Protein AF-M5BSD6-F1 (afdb_monomer_lite)

Structure (mmCIF, N/CA/C/O backbone):
data_AF-M5BSD6-F1
#
_entry.id   AF-M5BSD6-F1
#
loop_
_atom_site.group_PDB
_atom_site.id
_atom_site.type_symbol
_atom_site.label_atom_id
_atom_site.label_alt_id
_atom_site.label_comp_id
_atom_site.label_asym_id
_atom_site.label_entity_id
_atom_site.label_seq_id
_atom_site.pdbx_PDB_ins_code
_atom_site.Cartn_x
_atom_site.Cartn_y
_atom_site.Cartn_z
_atom_site.occupancy
_atom_site.B_iso_or_equiv
_atom_site.auth_seq_id
_atom_site.auth_comp_id
_atom_site.auth_asym_id
_atom_site.auth_atom_id
_atom_site.pdbx_PDB_model_num
ATOM 1 N N . MET A 1 1 ? -17.291 16.440 0.698 1.00 62.88 1 MET A N 1
ATOM 2 C CA . MET A 1 1 ? -16.960 15.145 1.357 1.00 62.88 1 MET A CA 1
ATOM 3 C C . MET A 1 1 ? -16.359 14.165 0.355 1.00 62.88 1 MET A C 1
ATOM 5 O O . MET A 1 1 ? -15.473 13.418 0.751 1.00 62.88 1 MET A O 1
ATOM 9 N N . ASP A 1 2 ? -16.783 14.193 -0.914 1.00 78.06 2 ASP A N 1
ATOM 10 C CA . ASP A 1 2 ? -16.201 13.351 -1.969 1.00 78.06 2 ASP A CA 1
ATOM 11 C C . ASP A 1 2 ? -14.820 13.816 -2.456 1.00 78.06 2 ASP A C 1
ATOM 13 O O . ASP A 1 2 ? -13.990 12.973 -2.779 1.00 78.06 2 ASP A O 1
ATOM 17 N N . ASP A 1 3 ? -14.505 15.114 -2.406 1.00 87.12 3 ASP A N 1
ATOM 18 C CA . ASP A 1 3 ? -13.206 15.630 -2.887 1.00 87.12 3 ASP A CA 1
ATOM 19 C C . ASP A 1 3 ? -12.016 15.072 -2.089 1.00 87.12 3 ASP A C 1
ATOM 21 O O . ASP A 1 3 ? -10.987 14.692 -2.645 1.00 87.12 3 ASP A O 1
ATOM 25 N N . ILE A 1 4 ? -12.180 14.944 -0.767 1.00 88.50 4 ILE A N 1
ATOM 26 C CA . ILE A 1 4 ? -11.168 14.345 0.117 1.00 88.50 4 ILE A CA 1
ATOM 27 C C . ILE A 1 4 ? -10.972 12.868 -0.233 1.00 88.50 4 ILE A C 1
ATOM 29 O O . ILE A 1 4 ? -9.845 12.389 -0.300 1.00 88.50 4 ILE A O 1
ATOM 33 N N . TYR A 1 5 ? -12.065 12.149 -0.501 1.00 88.44 5 TYR A N 1
ATOM 34 C CA . TYR A 1 5 ? -12.006 10.741 -0.884 1.00 88.44 5 TYR A CA 1
ATOM 35 C C . TYR A 1 5 ? -11.276 10.552 -2.220 1.00 88.44 5 TYR A C 1
ATOM 37 O O . TYR A 1 5 ? -10.434 9.663 -2.347 1.00 88.44 5 TYR A O 1
ATOM 45 N N . GLN A 1 6 ? -11.571 11.401 -3.206 1.00 89.56 6 GLN A N 1
ATOM 46 C CA . GLN A 1 6 ? -10.887 11.389 -4.498 1.00 89.56 6 GLN A CA 1
ATOM 47 C C . GLN A 1 6 ? -9.391 11.667 -4.339 1.00 89.56 6 GLN A C 1
ATOM 49 O O . GLN A 1 6 ? -8.574 10.967 -4.934 1.00 89.56 6 GLN A O 1
ATOM 54 N N . PHE A 1 7 ? -9.019 12.630 -3.494 1.00 93.69 7 PHE A N 1
ATOM 55 C CA . PHE A 1 7 ? -7.618 12.930 -3.211 1.00 93.69 7 PHE A CA 1
ATOM 56 C C . PHE A 1 7 ? -6.884 11.757 -2.543 1.00 93.69 7 PHE A C 1
ATOM 58 O O . PHE A 1 7 ? -5.771 11.416 -2.940 1.00 93.69 7 PHE A O 1
ATOM 65 N N . GLU A 1 8 ? -7.506 11.095 -1.563 1.00 91.75 8 GLU A N 1
ATOM 66 C CA . GLU A 1 8 ? -6.936 9.906 -0.917 1.00 91.75 8 GLU A CA 1
ATOM 67 C C . GLU A 1 8 ? -6.727 8.756 -1.911 1.00 91.75 8 GLU A C 1
ATOM 69 O O . GLU A 1 8 ? -5.698 8.079 -1.862 1.00 91.75 8 GLU A O 1
ATOM 74 N N . LEU A 1 9 ? -7.670 8.556 -2.838 1.00 92.31 9 LEU A N 1
ATOM 75 C CA . LEU A 1 9 ? -7.545 7.552 -3.892 1.00 92.31 9 LEU A CA 1
ATOM 76 C C . LEU A 1 9 ? -6.419 7.902 -4.874 1.00 92.31 9 LEU A C 1
ATOM 78 O O . LEU A 1 9 ? -5.600 7.045 -5.184 1.00 92.31 9 LEU A O 1
ATOM 82 N N . LEU A 1 10 ? -6.328 9.161 -5.312 1.00 93.94 10 LEU A N 1
ATOM 83 C CA . LEU A 1 10 ? -5.243 9.639 -6.178 1.00 93.94 10 LEU A CA 1
ATOM 84 C C . LEU A 1 10 ? -3.869 9.476 -5.516 1.00 93.94 10 LEU A C 1
ATOM 86 O O . LEU A 1 10 ? -2.911 9.068 -6.173 1.00 93.94 10 LEU A O 1
ATOM 90 N N . SER A 1 11 ? -3.782 9.756 -4.214 1.00 94.00 11 SER A N 1
ATOM 91 C CA . SER A 1 11 ? -2.574 9.544 -3.414 1.00 94.00 11 SER A CA 1
ATOM 92 C C . SER A 1 11 ? -2.181 8.066 -3.373 1.00 94.00 11 SER A C 1
ATOM 94 O O . SER A 1 11 ? -1.029 7.729 -3.648 1.00 94.00 11 SER A O 1
ATOM 96 N N . LEU A 1 12 ? -3.145 7.168 -3.129 1.00 95.31 12 LEU A N 1
ATOM 97 C CA . LEU A 1 12 ? -2.916 5.725 -3.194 1.00 95.31 12 LEU A CA 1
ATOM 98 C C . LEU A 1 12 ? -2.413 5.301 -4.581 1.00 95.31 12 LEU A C 1
ATOM 100 O O . LEU A 1 12 ? -1.388 4.627 -4.666 1.00 95.31 12 LEU A O 1
ATOM 104 N N . THR A 1 13 ? -3.087 5.717 -5.656 1.00 95.06 13 THR A N 1
ATOM 105 C CA . THR A 1 13 ? -2.693 5.390 -7.033 1.00 95.06 13 THR A CA 1
ATOM 106 C C . THR A 1 13 ? -1.277 5.863 -7.339 1.00 95.06 13 THR A C 1
ATOM 108 O O . THR A 1 13 ? -0.492 5.111 -7.911 1.00 95.06 13 THR A O 1
ATOM 111 N N . SER A 1 14 ? -0.916 7.083 -6.929 1.00 95.12 14 SER A N 1
ATOM 112 C CA . SER A 1 14 ? 0.434 7.614 -7.133 1.00 95.12 14 SER A CA 1
ATOM 113 C C . SER A 1 14 ? 1.492 6.793 -6.396 1.00 95.12 14 SER A C 1
ATOM 115 O O . SER A 1 14 ? 2.542 6.502 -6.966 1.00 95.12 14 SER A O 1
ATOM 117 N N . THR A 1 15 ? 1.227 6.387 -5.155 1.00 95.12 15 THR A N 1
ATOM 118 C CA . THR A 1 15 ? 2.163 5.556 -4.390 1.00 95.12 15 THR A CA 1
ATOM 119 C C . THR A 1 15 ? 2.291 4.152 -4.982 1.00 95.12 15 THR A C 1
ATOM 121 O O . THR A 1 15 ? 3.407 3.676 -5.149 1.00 95.12 15 THR A O 1
ATOM 124 N N . VAL A 1 16 ? 1.185 3.513 -5.378 1.00 95.00 16 VAL A N 1
ATOM 125 C CA . VAL A 1 16 ? 1.218 2.202 -6.052 1.00 95.00 16 VAL A CA 1
ATOM 126 C C . VAL A 1 16 ? 1.990 2.284 -7.372 1.00 95.00 16 VAL A C 1
ATOM 128 O O . VAL A 1 16 ? 2.833 1.433 -7.636 1.00 95.00 16 VAL A O 1
ATOM 131 N N . ALA A 1 17 ? 1.773 3.331 -8.174 1.00 95.25 17 ALA A N 1
ATOM 132 C CA . ALA A 1 17 ? 2.521 3.544 -9.413 1.00 95.25 17 ALA A CA 1
ATOM 133 C C . ALA A 1 17 ? 4.032 3.691 -9.162 1.00 95.25 17 ALA A C 1
ATOM 135 O O . ALA A 1 17 ? 4.833 3.129 -9.904 1.00 95.25 17 ALA A O 1
ATOM 136 N N . LYS A 1 18 ? 4.435 4.389 -8.089 1.00 95.81 18 LYS A N 1
ATOM 137 C CA . LYS A 1 18 ? 5.848 4.485 -7.682 1.00 95.81 18 LYS A CA 1
ATOM 138 C C . LYS A 1 18 ? 6.420 3.134 -7.259 1.00 95.81 18 LYS A C 1
ATOM 140 O O . LYS A 1 18 ? 7.534 2.810 -7.650 1.00 95.81 18 LYS A O 1
ATOM 145 N N . GLU A 1 19 ? 5.672 2.333 -6.504 1.00 94.44 19 GLU A N 1
ATOM 146 C CA . GLU A 1 19 ? 6.115 0.987 -6.122 1.00 94.44 19 GLU A CA 1
ATOM 147 C C . GLU A 1 19 ? 6.305 0.075 -7.339 1.00 94.44 19 GLU A C 1
ATOM 149 O O . GLU A 1 19 ? 7.293 -0.657 -7.412 1.00 94.44 19 GLU A O 1
ATOM 154 N N . ILE A 1 20 ? 5.401 0.152 -8.320 1.00 93.75 20 ILE A N 1
ATOM 155 C CA . ILE A 1 20 ? 5.519 -0.581 -9.587 1.00 93.75 20 ILE A CA 1
ATOM 156 C C . ILE A 1 20 ? 6.730 -0.090 -10.383 1.00 93.75 20 ILE A C 1
ATOM 158 O O . ILE A 1 20 ? 7.494 -0.908 -10.890 1.00 93.75 20 ILE A O 1
ATOM 162 N N . LEU A 1 21 ? 6.959 1.221 -10.452 1.00 94.19 21 LEU A N 1
ATOM 163 C CA . LEU A 1 21 ? 8.141 1.776 -11.108 1.00 94.19 21 LEU A CA 1
ATOM 164 C C . LEU A 1 21 ? 9.434 1.272 -10.454 1.00 94.19 21 LEU A C 1
ATOM 166 O O . LEU A 1 21 ? 10.359 0.877 -11.156 1.00 94.19 21 LEU A O 1
ATOM 170 N N . ASN A 1 22 ? 9.484 1.231 -9.124 1.00 93.81 22 ASN A N 1
ATOM 171 C CA . ASN A 1 22 ? 10.674 0.812 -8.386 1.00 93.81 22 ASN A CA 1
ATOM 172 C C . ASN A 1 22 ? 10.981 -0.686 -8.544 1.00 93.81 22 ASN A C 1
ATOM 174 O O . ASN A 1 22 ? 12.148 -1.058 -8.609 1.00 93.81 22 ASN A O 1
ATOM 178 N N . ASN A 1 23 ? 9.955 -1.544 -8.596 1.00 91.38 23 ASN A N 1
ATOM 179 C CA . ASN A 1 23 ? 10.139 -3.001 -8.620 1.00 91.38 23 ASN A CA 1
ATOM 180 C C . ASN A 1 23 ? 10.087 -3.608 -10.030 1.00 91.38 23 ASN A C 1
ATOM 182 O O . ASN A 1 23 ? 10.765 -4.597 -10.291 1.00 91.38 23 ASN A O 1
ATOM 186 N N . ALA A 1 24 ? 9.290 -3.038 -10.936 1.00 88.06 24 ALA A N 1
ATOM 187 C CA . ALA A 1 24 ? 9.079 -3.547 -12.292 1.00 88.06 24 ALA A CA 1
ATOM 188 C C . ALA A 1 24 ? 9.597 -2.600 -13.389 1.00 88.06 24 ALA A C 1
ATOM 190 O O . ALA A 1 24 ? 9.611 -2.978 -14.557 1.00 88.06 24 ALA A O 1
ATOM 191 N N . GLY A 1 25 ? 10.004 -1.369 -13.054 1.00 91.62 25 GLY A N 1
ATOM 192 C CA . GLY A 1 25 ? 10.459 -0.383 -14.041 1.00 91.62 25 GLY A CA 1
ATOM 193 C C . GLY A 1 25 ? 9.340 0.197 -14.913 1.00 91.62 25 GLY A C 1
ATOM 194 O O . GLY A 1 25 ? 9.622 0.884 -15.893 1.00 91.62 25 GLY A O 1
ATOM 195 N N . ILE A 1 26 ? 8.071 -0.071 -14.583 1.00 90.31 26 ILE A N 1
ATOM 196 C CA . ILE A 1 26 ? 6.907 0.329 -15.383 1.00 90.31 26 ILE A CA 1
ATOM 197 C C . ILE A 1 26 ? 6.280 1.585 -14.772 1.00 90.31 26 ILE A C 1
ATOM 199 O O . ILE A 1 26 ? 5.832 1.572 -13.628 1.00 90.31 26 ILE A O 1
ATOM 203 N N . ASN A 1 27 ? 6.206 2.666 -15.549 1.00 91.50 27 ASN A N 1
ATOM 204 C CA . ASN A 1 27 ? 5.543 3.908 -15.147 1.00 91.50 27 ASN A CA 1
ATOM 205 C C . ASN A 1 27 ? 4.158 4.024 -15.799 1.00 91.50 27 ASN A C 1
ATOM 207 O O . ASN A 1 27 ? 3.970 4.799 -16.737 1.00 91.50 27 ASN A O 1
ATOM 211 N N . ASP A 1 28 ? 3.197 3.234 -15.319 1.00 92.06 28 ASP A N 1
ATOM 212 C CA . ASP A 1 28 ? 1.831 3.227 -15.848 1.00 92.06 28 ASP A CA 1
ATOM 213 C C . ASP A 1 28 ? 0.791 3.443 -14.740 1.00 92.06 28 ASP A C 1
ATOM 215 O O . ASP A 1 28 ? 0.596 2.621 -13.840 1.00 92.06 28 ASP A O 1
ATOM 219 N N . LYS A 1 29 ? 0.085 4.574 -14.835 1.00 93.19 29 LYS A N 1
ATOM 220 C CA . LYS A 1 29 ? -1.004 4.943 -13.925 1.00 93.19 29 LYS A CA 1
ATOM 221 C C . LYS A 1 29 ? -2.208 4.013 -14.067 1.00 93.19 29 LYS A C 1
ATOM 223 O O . LYS A 1 29 ? -2.850 3.704 -13.067 1.00 93.19 29 LYS A O 1
ATOM 228 N N . THR A 1 30 ? -2.515 3.571 -15.283 1.00 94.62 30 THR A N 1
ATOM 229 C CA . THR A 1 30 ? -3.682 2.723 -15.555 1.00 94.62 30 THR A CA 1
ATOM 230 C C . THR A 1 30 ? -3.493 1.326 -14.975 1.00 94.62 30 THR A C 1
ATOM 232 O O . THR A 1 30 ? -4.418 0.784 -14.371 1.00 94.62 30 THR A O 1
ATOM 235 N N . LEU A 1 31 ? -2.267 0.797 -15.032 1.00 93.12 31 LEU A N 1
ATOM 236 C CA . LEU A 1 31 ? -1.890 -0.443 -14.359 1.00 93.12 31 LEU A CA 1
ATOM 237 C C . LEU A 1 31 ? -2.056 -0.338 -12.837 1.00 93.12 31 LEU A C 1
ATOM 239 O O . LEU A 1 31 ? -2.622 -1.236 -12.215 1.00 93.12 31 LEU A O 1
ATOM 243 N N . ALA A 1 32 ? -1.615 0.769 -12.231 1.00 95.06 32 ALA A N 1
ATOM 244 C CA . ALA A 1 32 ? -1.783 0.995 -10.796 1.00 95.06 32 ALA A CA 1
ATOM 245 C C . ALA A 1 32 ? -3.269 1.030 -10.389 1.00 95.06 32 ALA A C 1
ATOM 247 O O . ALA A 1 32 ? -3.664 0.369 -9.428 1.00 95.06 32 ALA A O 1
ATOM 248 N N . GLU A 1 33 ? -4.107 1.749 -11.142 1.00 94.75 33 GLU A N 1
ATOM 249 C CA . GLU A 1 33 ? -5.561 1.783 -10.923 1.00 94.75 33 GLU A CA 1
ATOM 250 C C . GLU A 1 33 ? -6.194 0.396 -11.087 1.00 94.75 33 GLU A C 1
ATOM 252 O O . GLU A 1 33 ? -7.024 -0.011 -10.271 1.00 94.75 33 GLU A O 1
ATOM 257 N N . PHE A 1 34 ? -5.778 -0.358 -12.106 1.00 94.62 34 PHE A N 1
ATOM 258 C CA . PHE A 1 34 ? -6.251 -1.717 -12.343 1.00 94.62 34 PHE A CA 1
ATOM 259 C C . PHE A 1 34 ? -5.912 -2.658 -11.181 1.00 94.62 34 PHE A C 1
ATOM 261 O O . PHE A 1 34 ? -6.791 -3.370 -10.700 1.00 94.62 34 PHE A O 1
ATOM 268 N N . ILE A 1 35 ? -4.677 -2.619 -10.674 1.00 93.75 35 ILE A N 1
ATOM 269 C CA . ILE A 1 35 ? -4.243 -3.441 -9.536 1.00 93.75 35 ILE A CA 1
ATOM 270 C C . ILE A 1 35 ? -5.040 -3.098 -8.271 1.00 93.75 35 ILE A C 1
ATOM 272 O O . ILE A 1 35 ? -5.485 -4.002 -7.561 1.00 93.75 35 ILE A O 1
ATOM 276 N N . ILE A 1 36 ? -5.276 -1.809 -8.004 1.00 94.06 36 ILE A N 1
ATOM 277 C CA . ILE A 1 36 ? -6.104 -1.372 -6.869 1.00 94.06 36 ILE A CA 1
ATOM 278 C C . ILE A 1 36 ? -7.528 -1.928 -7.004 1.00 94.06 36 ILE A C 1
ATOM 280 O O . ILE A 1 36 ? -8.057 -2.495 -6.047 1.00 94.06 36 ILE A O 1
ATOM 284 N N . ASN A 1 37 ? -8.129 -1.829 -8.193 1.00 93.69 37 ASN A N 1
ATOM 285 C CA . ASN A 1 37 ? -9.460 -2.374 -8.466 1.00 93.69 37 ASN A CA 1
ATOM 286 C C . ASN A 1 37 ? -9.502 -3.902 -8.316 1.00 93.69 37 ASN A C 1
ATOM 288 O O . ASN A 1 37 ? -10.464 -4.444 -7.771 1.00 93.69 37 ASN A O 1
ATOM 292 N N . LEU A 1 38 ? -8.458 -4.604 -8.759 1.00 93.81 38 LEU A N 1
ATOM 293 C CA . LEU A 1 38 ? -8.339 -6.053 -8.611 1.00 93.81 38 LEU A CA 1
ATOM 294 C C . LEU A 1 38 ? -8.318 -6.449 -7.132 1.00 93.81 38 LEU A C 1
ATOM 296 O O . LEU A 1 38 ? -9.047 -7.360 -6.725 1.00 93.81 38 LEU A O 1
ATOM 300 N N . HIS A 1 39 ? -7.550 -5.705 -6.330 1.00 93.50 39 HIS A N 1
ATOM 301 C CA . HIS A 1 39 ? -7.490 -5.881 -4.886 1.00 93.50 39 HIS A CA 1
ATOM 302 C C . HIS A 1 39 ? -8.846 -5.603 -4.214 1.00 93.50 39 HIS A C 1
ATOM 304 O O . HIS A 1 39 ? -9.251 -6.342 -3.321 1.00 93.50 39 HIS A O 1
ATOM 310 N N . GLU A 1 40 ? -9.603 -4.578 -4.631 1.00 90.94 40 GLU A N 1
ATOM 311 C CA . GLU A 1 40 ? -10.945 -4.321 -4.075 1.00 90.94 40 GLU A CA 1
ATOM 312 C C . GLU A 1 40 ? -11.916 -5.494 -4.265 1.00 90.94 40 GLU A C 1
ATOM 314 O O . GLU A 1 40 ? -12.820 -5.707 -3.452 1.00 90.94 40 GLU A O 1
ATOM 319 N N . GLN A 1 41 ? -11.740 -6.261 -5.340 1.00 89.94 41 GLN A N 1
ATOM 320 C CA . GLN A 1 41 ? -12.563 -7.429 -5.625 1.00 89.94 41 GLN A CA 1
ATOM 321 C C . GLN A 1 41 ? -12.077 -8.699 -4.910 1.00 89.94 41 GLN A C 1
ATOM 323 O O . GLN A 1 41 ? -12.770 -9.719 -4.954 1.00 89.94 41 GLN A O 1
ATOM 328 N N . SER A 1 42 ? -10.886 -8.695 -4.311 1.00 88.62 42 SER A N 1
ATOM 329 C CA . SER A 1 42 ? -10.364 -9.793 -3.492 1.00 88.62 42 SER A CA 1
ATOM 330 C C . SER A 1 42 ? -10.571 -9.495 -2.010 1.00 88.62 42 SER A C 1
ATOM 332 O O . SER A 1 42 ? -10.274 -8.412 -1.521 1.00 88.62 42 SER A O 1
ATOM 334 N N . LYS A 1 43 ? -11.101 -10.467 -1.265 1.00 84.56 43 LYS A N 1
ATOM 335 C CA . LYS A 1 43 ? -11.332 -10.318 0.185 1.00 84.56 43 LYS A CA 1
ATOM 336 C C . LYS A 1 43 ? -10.140 -10.765 1.029 1.00 84.56 43 LYS A C 1
ATOM 338 O O . LYS A 1 43 ? -10.071 -10.413 2.203 1.00 84.56 43 LYS A O 1
ATOM 343 N N . THR A 1 44 ? -9.265 -11.577 0.449 1.00 89.31 44 THR A N 1
ATOM 344 C CA . THR A 1 44 ? -8.102 -12.183 1.093 1.00 89.31 44 THR A CA 1
ATOM 345 C C . THR A 1 44 ? -6.878 -11.984 0.210 1.00 89.31 44 THR A C 1
ATOM 347 O O . THR A 1 44 ? -7.000 -11.911 -1.015 1.00 89.31 44 THR A O 1
ATOM 350 N N . GLN A 1 45 ? -5.707 -11.941 0.841 1.00 88.69 45 GLN A N 1
ATOM 351 C CA . GLN A 1 45 ? -4.425 -11.789 0.158 1.00 88.69 45 GLN A CA 1
ATOM 352 C C . GLN A 1 45 ? -4.193 -12.921 -0.862 1.00 88.69 45 GLN A C 1
ATOM 354 O O . GLN A 1 45 ? -3.755 -12.670 -1.979 1.00 88.69 45 GLN A O 1
ATOM 359 N N . ASP A 1 46 ? -4.580 -14.160 -0.538 1.00 91.31 46 ASP A N 1
ATOM 360 C CA . ASP A 1 46 ? -4.456 -15.300 -1.461 1.00 91.31 46 ASP A CA 1
ATOM 361 C C . ASP A 1 46 ? -5.320 -15.142 -2.718 1.00 91.31 46 ASP A C 1
ATOM 363 O O . ASP A 1 46 ? -4.878 -15.448 -3.825 1.00 91.31 46 ASP A O 1
ATOM 367 N N . ALA A 1 47 ? -6.536 -14.606 -2.572 1.00 92.19 47 ALA A N 1
ATOM 368 C CA . ALA A 1 47 ? -7.407 -14.333 -3.712 1.00 92.19 47 ALA A CA 1
ATOM 369 C C . ALA A 1 47 ? -6.847 -13.207 -4.594 1.00 92.19 47 ALA A C 1
ATOM 371 O O . ALA A 1 47 ? -7.026 -13.235 -5.810 1.00 92.19 47 ALA A O 1
ATOM 372 N N . PHE A 1 48 ? -6.162 -12.224 -4.001 1.00 92.88 48 PHE A N 1
ATOM 373 C CA . PHE A 1 48 ? -5.468 -11.176 -4.749 1.00 92.88 48 PHE A CA 1
ATOM 374 C C . PHE A 1 48 ? -4.306 -11.753 -5.571 1.00 92.88 48 PHE A C 1
ATOM 376 O O . PHE A 1 48 ? -4.225 -11.505 -6.774 1.00 92.88 48 PHE A O 1
ATOM 383 N N . LYS A 1 49 ? -3.473 -12.601 -4.950 1.00 91.94 49 LYS A N 1
ATOM 384 C CA . LYS A 1 49 ? -2.371 -13.321 -5.613 1.00 91.94 49 LYS A CA 1
ATOM 385 C C . LYS A 1 49 ? -2.873 -14.170 -6.785 1.00 91.94 49 LYS A C 1
ATOM 387 O O . LYS A 1 49 ? -2.291 -14.124 -7.864 1.00 91.94 49 LYS A O 1
ATOM 392 N N . GLN A 1 50 ? -3.961 -14.920 -6.593 1.00 91.56 50 GLN A N 1
ATOM 393 C CA . GLN A 1 50 ? -4.572 -15.728 -7.656 1.00 91.56 50 GLN A CA 1
ATOM 394 C C . GLN A 1 50 ? -5.048 -14.866 -8.826 1.00 91.56 50 GLN A C 1
ATOM 396 O O . GLN A 1 50 ? -4.683 -15.135 -9.963 1.00 91.56 50 GLN A O 1
ATOM 401 N N . LYS A 1 51 ? -5.769 -13.774 -8.556 1.00 91.50 51 LYS A N 1
ATOM 402 C CA . LYS A 1 51 ? -6.245 -12.877 -9.615 1.00 91.50 51 LYS A CA 1
ATOM 403 C C . LYS A 1 51 ? -5.118 -12.223 -10.412 1.00 91.50 51 LYS A C 1
ATOM 405 O O . LYS A 1 51 ? -5.269 -12.031 -11.613 1.00 91.50 51 LYS A O 1
ATOM 410 N N . LEU A 1 52 ? -4.004 -11.869 -9.769 1.00 91.62 52 LEU A N 1
ATOM 411 C CA . LEU A 1 52 ? -2.832 -11.351 -10.482 1.00 91.62 52 LEU A CA 1
ATOM 412 C C . LEU A 1 52 ? -2.252 -12.406 -11.432 1.00 91.62 52 LEU A C 1
ATOM 414 O O . LEU A 1 52 ? -1.971 -12.093 -12.588 1.00 91.62 52 LEU A O 1
ATOM 418 N N . LYS A 1 53 ? -2.167 -13.663 -10.980 1.00 89.75 53 LYS A N 1
ATOM 419 C CA . LYS A 1 53 ? -1.725 -14.792 -11.810 1.00 89.75 53 LYS A CA 1
ATOM 420 C C . LYS A 1 53 ? -2.678 -15.065 -12.974 1.00 89.75 53 LYS A C 1
ATOM 422 O O . LYS A 1 53 ? -2.206 -15.285 -14.084 1.00 89.75 53 LYS A O 1
ATOM 427 N N . ASP A 1 54 ? -3.990 -14.979 -12.757 1.00 90.31 54 ASP A N 1
ATOM 428 C CA . ASP A 1 54 ? -5.005 -15.180 -13.804 1.00 90.31 54 ASP A CA 1
ATOM 429 C C . ASP A 1 54 ? -4.911 -14.129 -14.922 1.00 90.31 54 ASP A C 1
ATOM 431 O O . ASP A 1 54 ? -5.165 -14.425 -16.088 1.00 90.31 54 ASP A O 1
ATOM 435 N N . VAL A 1 55 ? -4.515 -12.899 -14.579 1.00 87.75 55 VAL A N 1
ATOM 436 C CA . VAL A 1 55 ? -4.275 -11.812 -15.545 1.00 87.75 55 VAL A CA 1
ATOM 437 C C . VAL A 1 55 ? -2.905 -11.956 -16.236 1.00 87.75 55 VAL A C 1
ATOM 439 O O . VAL A 1 55 ? -2.576 -11.193 -17.142 1.00 87.75 55 VAL A O 1
ATOM 442 N N . GLY A 1 56 ? -2.107 -12.957 -15.856 1.00 82.88 56 GLY A N 1
ATOM 443 C CA . GLY A 1 56 ? -0.778 -13.206 -16.414 1.00 82.88 56 GLY A CA 1
ATOM 444 C C . GLY A 1 56 ? 0.313 -12.310 -15.828 1.00 82.88 56 GLY A C 1
ATOM 445 O O . GLY A 1 56 ? 1.388 -12.198 -16.415 1.00 82.88 56 GLY A O 1
ATOM 446 N N . ALA A 1 57 ? 0.059 -11.661 -14.688 1.00 81.12 57 ALA A N 1
ATOM 447 C CA . ALA A 1 57 ? 1.063 -10.879 -13.983 1.00 81.12 57 ALA A CA 1
ATOM 448 C C . ALA A 1 57 ? 1.872 -11.787 -13.041 1.00 81.12 57 ALA A C 1
ATOM 450 O O . ALA A 1 57 ? 1.425 -12.114 -11.939 1.00 81.12 57 ALA A O 1
ATOM 451 N N . ASP A 1 58 ? 3.069 -12.186 -13.474 1.00 83.50 58 ASP A N 1
ATOM 452 C CA . ASP A 1 58 ? 3.996 -12.997 -12.675 1.00 83.50 58 ASP A CA 1
ATOM 453 C C . ASP A 1 58 ? 4.916 -12.102 -11.831 1.00 83.50 58 ASP A C 1
ATOM 455 O O . ASP A 1 58 ? 6.084 -11.862 -12.138 1.00 83.50 58 ASP A O 1
ATOM 459 N N . PHE A 1 59 ? 4.335 -11.514 -10.787 1.00 88.38 59 PHE A N 1
ATOM 460 C CA . PHE A 1 59 ? 5.062 -10.678 -9.841 1.00 88.38 59 PHE A CA 1
ATOM 461 C C . PHE A 1 59 ? 5.693 -11.511 -8.715 1.00 88.38 59 PHE A C 1
ATOM 463 O O . PHE A 1 59 ? 5.067 -12.459 -8.233 1.00 88.38 59 PHE A O 1
ATOM 470 N N . PRO A 1 60 ? 6.882 -11.125 -8.208 1.00 91.12 60 PRO A N 1
ATOM 471 C CA . PRO A 1 60 ? 7.453 -11.737 -7.016 1.00 91.12 60 PRO A CA 1
ATOM 472 C C . PRO A 1 60 ? 6.492 -11.649 -5.832 1.00 91.12 60 PRO A C 1
ATOM 474 O O . PRO A 1 60 ? 5.890 -10.605 -5.582 1.00 91.12 60 PRO A O 1
ATOM 477 N N . GLU A 1 61 ? 6.402 -12.729 -5.060 1.00 90.12 61 GLU A N 1
ATOM 478 C CA . GLU A 1 61 ? 5.449 -12.838 -3.955 1.00 90.12 61 GLU A CA 1
ATOM 479 C C . GLU A 1 61 ? 5.599 -11.683 -2.952 1.00 90.12 61 GLU A C 1
ATOM 481 O O . GLU A 1 61 ? 4.623 -11.022 -2.613 1.00 90.12 61 GLU A O 1
ATOM 486 N N . SER A 1 62 ? 6.838 -11.347 -2.580 1.00 92.56 62 SER A N 1
ATOM 487 C CA . SER A 1 62 ? 7.162 -10.225 -1.688 1.00 92.56 62 SER A CA 1
ATOM 488 C C . SER A 1 62 ? 6.635 -8.875 -2.184 1.00 92.56 62 SER A C 1
ATOM 490 O O . SER A 1 62 ? 6.176 -8.061 -1.381 1.00 92.56 62 SER A O 1
ATOM 492 N N . PHE A 1 63 ? 6.672 -8.640 -3.498 1.00 93.00 63 PHE A N 1
ATOM 493 C CA . PHE A 1 63 ? 6.150 -7.421 -4.107 1.00 93.00 63 PHE A CA 1
ATOM 494 C C . PHE A 1 63 ? 4.621 -7.384 -4.030 1.00 93.00 63 PHE A C 1
ATOM 496 O O . PHE A 1 63 ? 4.051 -6.364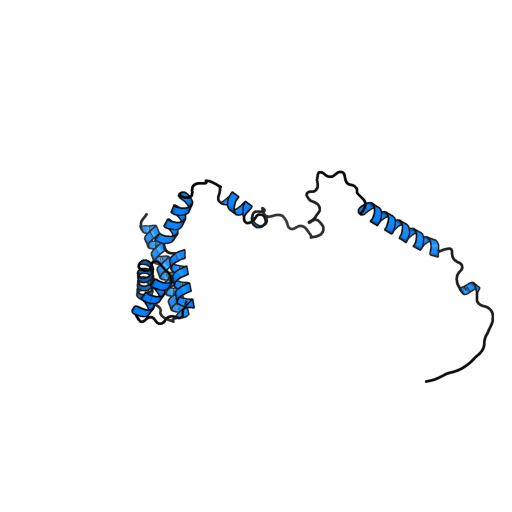 -3.641 1.00 93.00 63 PHE A O 1
ATOM 503 N N . VAL A 1 64 ? 3.955 -8.509 -4.300 1.00 93.19 64 VAL A N 1
ATOM 504 C CA . VAL A 1 64 ? 2.495 -8.625 -4.173 1.00 93.19 64 VAL A CA 1
ATOM 505 C C . VAL A 1 64 ? 2.043 -8.390 -2.731 1.00 93.19 64 VAL A C 1
ATOM 507 O O . VAL A 1 64 ? 1.070 -7.670 -2.505 1.00 93.19 64 VAL A O 1
ATOM 510 N N . GLU A 1 65 ? 2.766 -8.921 -1.740 1.00 93.31 65 GLU A N 1
ATOM 511 C CA . GLU A 1 65 ? 2.461 -8.649 -0.330 1.00 93.31 65 GLU A CA 1
ATOM 512 C C . GLU A 1 65 ? 2.638 -7.173 0.028 1.00 93.31 65 GLU A C 1
ATOM 514 O O . GLU A 1 65 ? 1.853 -6.627 0.804 1.00 93.31 65 GLU A O 1
ATOM 519 N N . ASN A 1 66 ? 3.661 -6.515 -0.524 1.00 94.12 66 ASN A N 1
ATOM 520 C CA . ASN A 1 66 ? 3.872 -5.091 -0.298 1.00 94.12 66 ASN A CA 1
ATOM 521 C C . ASN A 1 66 ? 2.720 -4.259 -0.883 1.00 94.12 66 ASN A C 1
ATOM 523 O O . ASN A 1 66 ? 2.181 -3.390 -0.197 1.00 94.12 66 ASN A O 1
ATOM 527 N N . LEU A 1 67 ? 2.284 -4.571 -2.109 1.00 94.00 67 LEU A N 1
ATOM 528 C CA . LEU A 1 67 ? 1.132 -3.924 -2.740 1.00 94.00 67 LEU A CA 1
ATOM 529 C C . LEU A 1 67 ? -0.152 -4.113 -1.922 1.00 94.00 67 LEU A C 1
ATOM 531 O O . LEU A 1 67 ? -0.858 -3.138 -1.667 1.00 94.00 67 LEU A O 1
ATOM 535 N N . ASP A 1 68 ? -0.427 -5.333 -1.458 1.00 93.62 68 ASP A N 1
ATOM 536 C CA . ASP A 1 68 ? -1.581 -5.644 -0.605 1.00 93.62 68 ASP A CA 1
ATOM 537 C C . ASP A 1 68 ? -1.577 -4.795 0.679 1.00 93.62 68 ASP A C 1
ATOM 539 O O . ASP A 1 68 ? -2.548 -4.096 0.985 1.00 93.62 68 ASP A O 1
ATOM 543 N N . ARG A 1 69 ? -0.437 -4.733 1.382 1.00 93.56 69 ARG A N 1
ATOM 544 C CA . ARG A 1 69 ? -0.268 -3.897 2.586 1.00 93.56 69 ARG A CA 1
ATOM 545 C C . ARG A 1 69 ? -0.481 -2.414 2.296 1.00 93.56 69 ARG A C 1
ATOM 547 O O . ARG A 1 69 ? -1.108 -1.702 3.091 1.00 93.56 69 ARG A O 1
ATOM 554 N N . LEU A 1 70 ? 0.035 -1.929 1.172 1.00 93.94 70 LEU A N 1
ATOM 555 C CA . LEU A 1 70 ? -0.070 -0.529 0.782 1.00 93.94 70 LEU A CA 1
ATOM 556 C C . LEU A 1 70 ? -1.524 -0.154 0.479 1.00 93.94 70 LEU A C 1
ATOM 558 O O . LEU A 1 70 ? -2.028 0.847 0.992 1.00 93.94 70 LEU A O 1
ATOM 562 N N . ILE A 1 71 ? -2.242 -1.012 -0.244 1.00 93.31 71 ILE A N 1
ATOM 563 C CA . ILE A 1 71 ? -3.663 -0.824 -0.528 1.00 93.31 71 ILE A CA 1
ATOM 564 C C . ILE A 1 71 ? -4.474 -0.917 0.775 1.00 93.31 71 ILE A C 1
ATOM 566 O O . ILE A 1 71 ? -5.255 -0.018 1.078 1.00 93.31 71 ILE A O 1
ATOM 570 N N . LEU A 1 72 ? -4.257 -1.920 1.628 1.00 91.62 72 LEU A N 1
ATOM 571 C CA . LEU A 1 72 ? -4.972 -2.048 2.907 1.00 91.62 72 LEU A CA 1
ATOM 572 C C . LEU A 1 72 ? -4.760 -0.862 3.859 1.00 91.62 72 LEU A C 1
ATOM 574 O O . LEU A 1 72 ? -5.675 -0.492 4.605 1.00 91.62 72 LEU A O 1
ATOM 578 N N . SER A 1 73 ? -3.563 -0.275 3.860 1.00 88.88 73 SER A N 1
ATOM 579 C CA . SER A 1 73 ? -3.209 0.837 4.745 1.00 88.88 73 SER A CA 1
ATOM 580 C C . SER A 1 73 ? -3.715 2.185 4.239 1.00 88.88 73 SER A C 1
ATOM 582 O O . SER A 1 73 ? -4.210 2.977 5.044 1.00 88.88 73 SER A O 1
ATOM 584 N N . LEU A 1 74 ? -3.623 2.449 2.933 1.00 88.25 74 LEU A N 1
ATOM 585 C CA . LEU A 1 74 ? -3.914 3.760 2.354 1.00 88.25 74 LEU A CA 1
ATOM 586 C C . LEU A 1 74 ? -5.329 3.889 1.791 1.00 88.25 74 LEU A C 1
ATOM 588 O O . LEU A 1 74 ? -5.838 5.008 1.738 1.00 88.25 74 LEU A O 1
ATOM 592 N N . HIS A 1 75 ? -5.993 2.783 1.448 1.00 87.94 75 HIS A N 1
ATOM 593 C CA . HIS A 1 75 ? -7.289 2.844 0.788 1.00 87.94 75 HIS A CA 1
ATOM 594 C C . HIS A 1 75 ? -8.383 3.434 1.701 1.00 87.94 75 HIS A C 1
ATOM 596 O O . HIS A 1 75 ? -8.622 2.933 2.814 1.00 87.94 75 HIS A O 1
ATOM 602 N N . PRO A 1 76 ? -9.128 4.451 1.231 1.00 83.50 76 PRO A N 1
ATOM 603 C CA . PRO A 1 76 ? -10.090 5.189 2.050 1.00 83.50 76 PRO A CA 1
ATOM 604 C C . PRO A 1 76 ? -11.212 4.300 2.609 1.00 83.50 76 PRO A C 1
ATOM 606 O O . PRO A 1 76 ? -11.658 4.481 3.747 1.00 83.50 76 PRO A O 1
ATOM 609 N N . LYS A 1 77 ? -11.633 3.263 1.865 1.00 81.94 77 LYS A N 1
ATOM 610 C CA . LYS A 1 77 ? -12.618 2.270 2.348 1.00 81.94 77 LYS A CA 1
ATOM 611 C C . LYS A 1 77 ? -12.134 1.512 3.594 1.00 81.94 77 LYS A C 1
ATOM 613 O O . LYS A 1 77 ? -12.918 1.305 4.524 1.00 81.94 77 LYS A O 1
ATOM 618 N N . TYR A 1 78 ? -10.861 1.117 3.646 1.00 79.94 78 TYR A N 1
ATOM 619 C CA . TYR A 1 78 ? -10.317 0.325 4.754 1.00 79.94 78 TYR A CA 1
ATOM 620 C C . TYR A 1 78 ? -9.987 1.191 5.970 1.00 79.94 78 TYR A C 1
ATOM 622 O O . TYR A 1 78 ? -10.324 0.807 7.095 1.00 79.94 78 TYR A O 1
ATOM 630 N N . LYS A 1 79 ? -9.463 2.405 5.752 1.00 75.38 79 LYS A N 1
ATOM 631 C CA . LYS A 1 79 ? -9.260 3.406 6.813 1.00 75.38 79 LYS A CA 1
ATOM 632 C C . LYS A 1 79 ? -10.561 3.739 7.543 1.00 75.38 79 LYS A C 1
ATOM 634 O O . LYS A 1 79 ? -10.641 3.640 8.768 1.00 75.38 79 LYS A O 1
ATOM 639 N N . ARG A 1 80 ? -11.628 4.039 6.793 1.00 71.00 80 ARG A N 1
ATOM 640 C CA . ARG A 1 80 ? -12.945 4.364 7.370 1.00 71.00 80 ARG A CA 1
ATOM 641 C C . ARG A 1 80 ? -13.575 3.168 8.088 1.00 71.00 80 ARG A C 1
ATOM 643 O O . ARG A 1 80 ? -14.269 3.359 9.084 1.00 71.00 80 ARG A O 1
ATOM 650 N N . LYS A 1 81 ? -13.328 1.932 7.632 1.00 69.94 81 LYS A N 1
ATOM 651 C CA . LYS A 1 81 ? -13.810 0.711 8.303 1.00 69.94 81 LYS A CA 1
ATOM 652 C C . LYS A 1 81 ? -13.109 0.471 9.644 1.00 69.94 81 LYS A C 1
ATOM 654 O O . LYS A 1 81 ? -13.795 0.123 10.602 1.00 69.94 81 LYS A O 1
ATOM 659 N N . LYS A 1 82 ? -11.793 0.703 9.740 1.00 66.12 82 LYS A N 1
ATOM 660 C CA . LYS A 1 82 ? -11.053 0.643 11.017 1.00 66.12 82 LYS A CA 1
ATOM 661 C C . LYS A 1 82 ? -11.569 1.685 12.012 1.00 66.12 82 LYS A C 1
ATOM 663 O O . LYS A 1 82 ? -11.923 1.319 13.128 1.00 66.12 82 LYS A O 1
ATOM 668 N N . ALA A 1 83 ? -11.746 2.933 11.573 1.00 62.72 83 ALA A N 1
ATOM 669 C CA . ALA A 1 83 ? -12.302 3.997 12.414 1.00 62.72 83 ALA A CA 1
ATOM 670 C C . ALA A 1 83 ? -13.736 3.694 12.898 1.00 62.72 83 ALA A C 1
ATOM 672 O O . ALA A 1 83 ? -14.091 3.992 14.034 1.00 62.72 83 ALA A O 1
ATOM 673 N N . LYS A 1 84 ? -14.574 3.067 12.058 1.00 61.50 84 LYS A N 1
ATOM 674 C CA . LYS A 1 84 ? -15.934 2.655 12.448 1.00 61.50 84 LYS A CA 1
ATOM 675 C C . LYS A 1 84 ? -15.957 1.463 13.408 1.00 61.50 84 LYS A C 1
ATOM 677 O O . LYS A 1 84 ? -16.828 1.436 14.269 1.00 61.50 84 LYS A O 1
ATOM 682 N N . LYS A 1 85 ? -15.044 0.493 13.272 1.00 59.97 85 LYS A N 1
ATOM 683 C CA . LYS A 1 85 ? -14.924 -0.629 14.221 1.00 59.97 85 LYS A CA 1
ATOM 684 C C . LYS A 1 85 ? -14.476 -0.149 15.603 1.00 59.97 85 LYS A C 1
ATOM 686 O O . LYS A 1 85 ? -15.136 -0.482 16.576 1.00 59.97 85 LYS A O 1
ATOM 691 N N . ALA A 1 86 ? -13.481 0.738 15.663 1.00 58.12 86 ALA A N 1
ATOM 692 C CA . ALA A 1 86 ? -13.024 1.348 16.916 1.00 58.12 86 ALA A CA 1
ATOM 693 C C . ALA A 1 86 ? -14.141 2.089 17.682 1.00 58.12 86 ALA A C 1
ATOM 695 O O . ALA A 1 86 ? -14.121 2.143 18.902 1.00 58.12 86 ALA A O 1
ATOM 696 N N . LYS A 1 87 ? -15.154 2.621 16.982 1.00 56.72 87 LYS A N 1
ATOM 697 C CA . LYS A 1 87 ? -16.330 3.249 17.613 1.00 56.72 87 LYS A CA 1
ATOM 698 C C . LYS A 1 87 ? -17.431 2.271 18.041 1.00 56.72 87 LYS A C 1
ATOM 700 O O . LYS A 1 87 ? -18.347 2.687 18.743 1.00 56.72 87 LYS A O 1
ATOM 705 N N . LYS A 1 88 ? -17.409 1.024 17.562 1.00 53.66 88 LYS A N 1
ATOM 706 C CA . LYS A 1 88 ? -18.484 0.039 17.775 1.00 53.66 88 LYS A CA 1
ATOM 707 C C . LYS A 1 88 ? -18.169 -0.937 18.911 1.00 53.66 88 LYS A C 1
ATOM 709 O O . LYS A 1 88 ? -19.098 -1.393 19.571 1.00 53.66 88 LYS A O 1
ATOM 714 N N . ASP A 1 89 ? -16.889 -1.194 19.166 1.00 51.56 89 ASP A N 1
ATOM 715 C CA . ASP A 1 89 ? -16.409 -1.929 20.338 1.00 51.56 89 ASP A CA 1
ATOM 716 C C . ASP A 1 89 ? -16.356 -0.956 21.528 1.00 51.56 89 ASP A C 1
ATOM 718 O O . ASP A 1 89 ? -15.334 -0.353 21.842 1.00 51.56 89 ASP A O 1
ATOM 722 N N . GLY A 1 90 ? -17.534 -0.687 22.093 1.00 48.97 90 GLY A N 1
ATOM 723 C CA . GLY A 1 90 ? -17.769 0.376 23.060 1.00 48.97 90 GLY A CA 1
ATOM 724 C C . GLY A 1 90 ? -16.925 0.269 24.326 1.00 48.97 90 GLY A C 1
ATOM 725 O O . GLY A 1 90 ? -17.260 -0.469 25.244 1.00 48.97 90 GLY A O 1
ATOM 726 N N . GLN A 1 91 ? -15.910 1.119 24.421 1.00 44.25 91 GLN A N 1
ATOM 727 C CA . GLN A 1 91 ? -15.443 1.677 25.680 1.00 44.25 91 GLN A CA 1
ATOM 728 C C . GLN A 1 91 ? -14.732 2.999 25.344 1.00 44.25 91 GLN A C 1
ATOM 730 O O . GLN A 1 91 ? -13.754 2.972 24.598 1.00 44.25 91 GLN A O 1
ATOM 735 N N . PRO A 1 92 ? -15.177 4.165 25.847 1.00 45.72 92 PRO A N 1
ATOM 736 C CA . PRO A 1 92 ? -14.391 5.387 25.777 1.00 45.72 92 PRO A CA 1
ATOM 737 C C . PRO A 1 92 ? -13.281 5.283 26.828 1.00 45.72 92 PRO A C 1
ATOM 739 O O . PRO A 1 92 ? -13.244 6.045 27.787 1.00 45.72 92 PRO A O 1
ATOM 742 N N . VAL A 1 93 ? -12.417 4.275 26.709 1.00 53.75 93 VAL A N 1
ATOM 743 C CA . VAL A 1 93 ? -11.099 4.386 27.316 1.00 53.75 93 VAL A CA 1
ATOM 744 C C . VAL A 1 93 ? -10.366 5.290 26.354 1.00 53.75 93 VAL A C 1
ATOM 746 O O . VAL A 1 93 ? -10.239 4.950 25.177 1.00 53.75 93 VAL A O 1
ATOM 749 N N . ASP A 1 94 ? -10.004 6.477 26.824 1.00 64.56 94 ASP A N 1
ATOM 750 C CA . ASP A 1 94 ? -9.161 7.390 26.072 1.00 64.56 94 ASP A CA 1
ATOM 751 C C . ASP A 1 94 ? -8.024 6.572 25.438 1.00 64.56 94 ASP A C 1
ATOM 753 O O . ASP A 1 94 ? -7.373 5.775 26.118 1.00 64.56 94 ASP A O 1
ATOM 757 N N . GLU A 1 95 ? -7.819 6.686 24.122 1.00 67.88 95 GLU A N 1
ATOM 758 C CA . GLU A 1 95 ? -6.770 5.916 23.445 1.00 67.88 95 GLU A CA 1
ATOM 759 C C . GLU A 1 95 ? -5.412 6.145 24.127 1.00 67.88 95 GLU A C 1
ATOM 761 O O . GLU A 1 95 ? -4.549 5.259 24.125 1.00 67.88 95 GLU A O 1
ATOM 766 N N . SER A 1 96 ? -5.248 7.328 24.736 1.00 69.75 96 SER A N 1
ATOM 767 C CA . SER A 1 96 ? -4.108 7.691 25.569 1.00 69.75 96 SER A CA 1
ATOM 768 C C . SER A 1 96 ? -3.953 6.766 26.785 1.00 69.75 96 SER A C 1
ATOM 770 O O . SER A 1 96 ? -2.848 6.295 27.037 1.00 69.75 96 SER A O 1
ATOM 772 N N . ASP A 1 97 ? -5.037 6.401 27.469 1.00 75.88 97 ASP A N 1
ATOM 773 C CA . ASP A 1 97 ? -5.038 5.500 28.625 1.00 75.88 97 ASP A CA 1
ATOM 774 C C . ASP A 1 97 ? -4.688 4.060 28.232 1.00 75.88 97 ASP A C 1
ATOM 776 O O . ASP A 1 97 ? -3.914 3.383 28.913 1.00 75.88 97 ASP A O 1
ATOM 780 N N . THR A 1 98 ? -5.190 3.577 27.092 1.00 77.75 98 THR A N 1
ATOM 781 C CA . THR A 1 98 ? -4.773 2.263 26.573 1.00 77.75 98 THR A CA 1
ATOM 782 C C . THR A 1 98 ? -3.296 2.237 26.190 1.00 77.75 98 THR A C 1
ATOM 784 O O . THR A 1 98 ? -2.597 1.283 26.530 1.00 77.75 98 THR A O 1
ATOM 787 N N . LYS A 1 99 ? -2.792 3.294 25.538 1.00 80.31 99 LYS A N 1
ATOM 788 C CA . LYS A 1 99 ? -1.373 3.411 25.167 1.00 80.31 99 LYS A CA 1
ATOM 789 C C . LYS A 1 99 ? -0.485 3.544 26.411 1.00 80.31 99 LYS A C 1
ATOM 791 O O . LYS A 1 99 ? 0.554 2.895 26.451 1.00 80.31 99 LYS A O 1
ATOM 796 N N . ARG A 1 100 ? -0.947 4.251 27.453 1.00 83.62 100 ARG A N 1
ATOM 797 C CA . ARG A 1 100 ? -0.311 4.324 28.784 1.00 83.62 100 ARG A CA 1
ATOM 798 C C . ARG A 1 100 ? -0.149 2.958 29.437 1.00 83.62 100 ARG A C 1
ATOM 800 O O . ARG A 1 100 ? 0.914 2.665 29.971 1.00 83.62 100 ARG A O 1
ATOM 807 N N . ARG A 1 101 ? -1.171 2.101 29.361 1.00 83.00 101 ARG A N 1
ATOM 808 C CA . ARG A 1 101 ? -1.113 0.733 29.909 1.00 83.00 101 ARG A CA 1
ATOM 809 C C . ARG A 1 101 ? -0.237 -0.206 29.084 1.00 83.00 101 ARG A C 1
ATOM 811 O O . ARG A 1 101 ? 0.470 -1.026 29.655 1.00 83.00 101 ARG A O 1
ATOM 818 N N . MET A 1 102 ? -0.299 -0.108 27.756 1.00 85.56 102 MET A N 1
ATOM 819 C CA . MET A 1 102 ? 0.476 -0.970 26.855 1.00 85.56 102 MET A CA 1
ATOM 820 C C . MET A 1 102 ? 1.960 -0.588 26.808 1.00 85.56 102 MET A C 1
ATOM 822 O O . MET A 1 102 ? 2.811 -1.461 26.669 1.00 85.56 102 MET A O 1
ATOM 826 N N . PHE A 1 103 ? 2.269 0.705 26.931 1.00 85.69 103 PHE A N 1
ATOM 827 C CA . PHE A 1 103 ? 3.616 1.251 26.789 1.00 85.69 103 PHE A CA 1
ATOM 828 C C . PHE A 1 103 ? 3.928 2.248 27.916 1.00 85.69 103 PHE A C 1
ATOM 830 O O . PHE A 1 103 ? 4.106 3.441 27.650 1.00 85.69 103 PHE A O 1
ATOM 837 N N . PRO A 1 104 ? 4.022 1.794 29.180 1.00 84.56 104 PRO A N 1
ATOM 838 C CA . PRO A 1 104 ? 4.218 2.691 30.319 1.00 84.56 104 PRO A CA 1
ATOM 839 C C . PRO A 1 104 ? 5.495 3.535 30.194 1.00 84.56 104 PRO A C 1
ATOM 841 O O . PRO A 1 104 ? 5.479 4.705 30.558 1.00 84.56 104 PRO A O 1
ATOM 844 N N . GLY A 1 105 ? 6.563 2.993 29.593 1.00 85.31 105 GLY A N 1
ATOM 845 C CA . GLY A 1 105 ? 7.817 3.724 29.370 1.00 85.31 105 GLY A CA 1
ATOM 846 C C . GLY A 1 105 ? 7.757 4.792 28.271 1.00 85.31 105 GLY A C 1
ATOM 847 O O . GLY A 1 105 ? 8.349 5.851 28.427 1.00 85.31 105 GLY A O 1
ATOM 848 N N . LEU A 1 106 ? 7.006 4.563 27.185 1.00 85.50 106 LEU A N 1
ATOM 849 C CA . LEU A 1 106 ? 6.845 5.545 26.093 1.00 85.50 106 LEU A CA 1
ATOM 850 C C . LEU A 1 106 ? 5.825 6.642 26.420 1.00 85.50 106 LEU A C 1
ATOM 852 O O . LEU A 1 106 ? 5.658 7.589 25.660 1.00 85.50 106 LEU A O 1
ATOM 856 N N . SER A 1 107 ? 5.103 6.476 27.525 1.00 85.69 107 SER A N 1
ATOM 857 C CA . SER A 1 107 ? 4.061 7.400 27.973 1.00 85.69 107 SER A CA 1
ATOM 858 C C . SER A 1 107 ? 4.566 8.394 29.015 1.00 85.69 107 SER A C 1
ATOM 860 O O . SER A 1 107 ? 3.779 9.186 29.543 1.00 85.69 107 SER A O 1
ATOM 862 N N . LEU A 1 108 ? 5.856 8.315 29.348 1.00 83.62 108 LEU A N 1
ATOM 863 C CA . LEU A 1 108 ? 6.509 9.255 30.236 1.00 83.62 108 LEU A CA 1
ATOM 864 C C . LEU A 1 108 ? 6.692 10.589 29.501 1.00 83.62 108 LEU A C 1
ATOM 866 O O . LEU A 1 108 ? 7.091 10.587 28.337 1.00 83.62 108 LEU A O 1
ATOM 870 N N . PRO A 1 109 ? 6.376 11.722 30.148 1.00 81.56 109 PRO A N 1
ATOM 871 C CA . PRO A 1 109 ? 6.703 13.026 29.596 1.00 81.56 109 PRO A CA 1
ATOM 872 C C . PRO A 1 109 ? 8.223 13.188 29.508 1.00 81.56 109 PRO A C 1
ATOM 874 O O . PRO A 1 109 ? 8.955 12.601 30.309 1.00 81.56 109 PRO A O 1
ATOM 877 N N . ASP A 1 110 ? 8.679 14.011 28.566 1.00 86.38 110 ASP A N 1
ATOM 878 C CA . ASP A 1 110 ? 10.096 14.338 28.429 1.00 86.38 110 ASP A CA 1
ATOM 879 C C . ASP A 1 110 ? 10.651 14.868 29.757 1.00 86.38 110 ASP A C 1
ATOM 881 O O . ASP A 1 110 ? 10.040 15.709 30.423 1.00 86.38 110 ASP A O 1
ATOM 885 N N . GLN A 1 111 ? 11.819 14.360 30.140 1.00 83.06 111 GLN A N 1
ATOM 886 C CA . GLN A 1 111 ? 12.565 14.832 31.299 1.00 83.06 111 GLN A CA 1
ATOM 887 C C . GLN A 1 111 ? 13.903 15.395 30.841 1.00 83.06 111 GLN A C 1
ATOM 889 O O . GLN A 1 111 ? 14.496 14.917 29.871 1.00 83.06 111 GLN A O 1
ATOM 894 N N . GLU A 1 112 ? 14.378 16.422 31.542 1.00 84.75 112 GLU A N 1
ATOM 895 C CA . GLU A 1 112 ? 15.721 16.944 31.323 1.00 84.75 112 GLU A CA 1
ATOM 896 C C . GLU A 1 112 ? 16.747 15.837 31.575 1.00 84.75 112 GLU A C 1
ATOM 898 O O . GLU A 1 112 ? 16.618 15.040 32.508 1.00 84.75 112 GLU A O 1
ATOM 903 N N . TRP A 1 113 ? 17.759 15.764 30.711 1.00 79.69 113 TRP A N 1
ATOM 904 C CA . TRP A 1 113 ? 18.799 14.751 30.811 1.00 79.69 113 TRP A CA 1
ATOM 905 C C . TRP A 1 113 ? 19.538 14.891 32.146 1.00 79.69 113 TRP A C 1
ATOM 907 O O . TRP A 1 113 ? 20.190 15.905 32.396 1.00 79.69 113 TRP A O 1
ATOM 917 N N . GLN A 1 114 ? 19.444 13.866 32.994 1.00 74.06 114 GLN A N 1
ATOM 918 C CA . GLN A 1 114 ? 20.198 13.785 34.240 1.00 74.06 114 GLN A CA 1
ATOM 919 C C . GLN A 1 114 ? 21.383 12.826 34.077 1.00 74.06 114 GLN A C 1
ATOM 921 O O . GLN A 1 114 ? 21.230 11.752 33.484 1.00 74.06 114 GLN A O 1
ATOM 926 N N . PRO A 1 115 ? 22.571 13.173 34.601 1.00 72.88 115 PRO A N 1
ATOM 927 C CA . PRO A 1 115 ? 23.703 12.263 34.610 1.00 72.88 115 PRO A CA 1
ATOM 928 C C . PRO A 1 115 ? 23.357 11.005 35.425 1.00 72.88 115 PRO A C 1
ATOM 930 O O . PRO A 1 115 ? 22.691 11.061 36.459 1.00 72.88 115 PRO A O 1
ATOM 933 N N . SER A 1 116 ? 23.820 9.850 34.943 1.00 65.50 116 SER A N 1
ATOM 934 C CA . SER A 1 116 ? 23.489 8.476 35.377 1.00 65.50 116 SER A CA 1
ATOM 935 C C . SER A 1 116 ? 23.655 8.161 36.875 1.00 65.50 116 SER A C 1
ATOM 937 O O . SER A 1 116 ? 23.283 7.085 37.333 1.00 65.50 116 SER A O 1
ATOM 939 N N . ASN A 1 117 ? 24.208 9.090 37.644 1.00 62.69 117 ASN A N 1
ATOM 940 C CA . ASN A 1 117 ? 24.520 9.011 39.064 1.00 62.69 117 ASN A CA 1
ATOM 941 C C . ASN A 1 117 ? 23.267 9.168 39.949 1.00 62.69 117 ASN A C 1
ATOM 943 O O . ASN A 1 117 ? 23.296 8.786 41.117 1.00 62.69 117 ASN A O 1
ATOM 947 N N . GLU A 1 118 ? 22.189 9.751 39.412 1.00 58.34 118 GLU A N 1
ATOM 948 C CA . GLU A 1 118 ? 20.977 10.108 40.170 1.00 58.34 118 GLU A CA 1
ATOM 949 C C . GLU A 1 118 ? 19.725 9.307 39.770 1.00 58.34 118 GLU A C 1
ATOM 951 O O . GLU A 1 118 ? 18.721 9.352 40.481 1.00 58.34 118 GLU A O 1
ATOM 956 N N . PHE A 1 119 ? 19.809 8.473 38.723 1.00 53.78 119 PHE A N 1
ATOM 957 C CA . PHE A 1 119 ? 18.716 7.655 38.155 1.00 53.78 119 PHE A CA 1
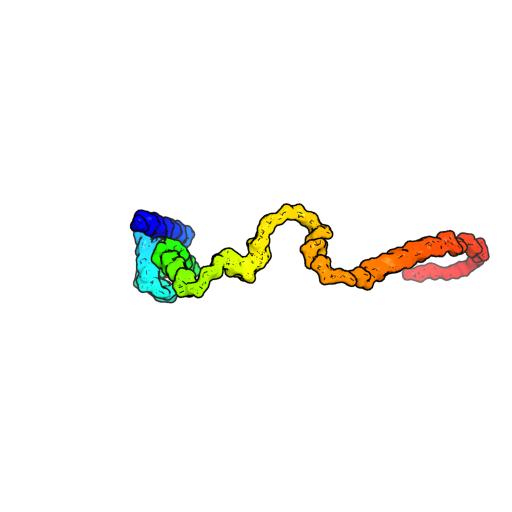ATOM 958 C C . PHE A 1 119 ? 18.114 6.580 39.094 1.00 53.78 119 PHE A C 1
ATOM 960 O O . PHE A 1 119 ? 17.314 5.755 38.662 1.00 53.78 119 PHE A O 1
ATOM 967 N N . GLY A 1 120 ? 18.474 6.584 40.380 1.00 55.44 120 GLY A N 1
ATOM 968 C CA . GLY A 1 120 ? 17.987 5.648 41.398 1.00 55.44 120 GLY A CA 1
ATOM 969 C C . GLY A 1 120 ? 17.582 6.286 42.729 1.00 55.44 120 GLY A C 1
ATOM 970 O O . GLY A 1 120 ? 17.420 5.562 43.703 1.00 55.44 120 GLY A O 1
ATOM 971 N N . LYS A 1 121 ? 17.447 7.620 42.821 1.00 55.03 121 LYS A N 1
ATOM 972 C CA . LYS A 1 121 ? 17.131 8.312 44.093 1.00 55.03 121 LYS A CA 1
ATOM 973 C C . LYS A 1 121 ? 15.723 8.907 44.196 1.00 55.03 121 LYS A C 1
ATOM 975 O O . LYS A 1 121 ? 15.457 9.689 45.106 1.00 55.03 121 LYS A O 1
ATOM 980 N N . GLY A 1 122 ? 14.809 8.543 43.302 1.00 51.31 122 GLY A N 1
ATOM 981 C CA . GLY A 1 122 ? 13.479 9.150 43.241 1.00 51.31 122 GLY A CA 1
ATOM 982 C C . GLY A 1 122 ? 12.339 8.146 43.153 1.00 51.31 122 GLY A C 1
ATOM 983 O O . GLY A 1 122 ? 11.744 8.049 42.088 1.00 51.31 122 GLY A O 1
ATOM 984 N N . ASN A 1 123 ? 12.060 7.411 44.241 1.00 50.53 123 ASN A N 1
ATOM 985 C CA . ASN A 1 123 ? 10.710 7.073 44.753 1.00 50.53 123 ASN A CA 1
ATOM 986 C C . ASN A 1 123 ? 10.714 5.877 45.726 1.00 50.53 123 ASN A C 1
ATOM 988 O O . ASN A 1 123 ? 9.982 4.919 45.526 1.00 50.53 123 ASN A O 1
ATOM 992 N N . ASP A 1 124 ? 11.458 5.984 46.827 1.00 47.09 124 ASP A N 1
ATOM 993 C CA . ASP A 1 124 ? 11.168 5.234 48.058 1.00 47.09 124 ASP A CA 1
ATOM 994 C C . ASP A 1 124 ? 11.006 6.248 49.198 1.00 47.09 124 ASP A C 1
ATOM 996 O O . ASP A 1 124 ? 11.841 6.392 50.089 1.00 47.09 124 ASP A O 1
ATOM 1000 N N . LYS A 1 125 ? 9.942 7.050 49.121 1.00 47.81 125 LYS A N 1
ATOM 1001 C CA . LYS A 1 125 ? 9.377 7.683 50.314 1.00 47.81 125 LYS A CA 1
ATOM 1002 C C . LYS A 1 125 ? 8.291 6.734 50.784 1.00 47.81 125 LYS A C 1
ATOM 1004 O O . LYS A 1 125 ? 7.233 6.735 50.174 1.00 47.81 125 LYS A O 1
ATOM 1009 N N . ASP A 1 126 ? 8.661 5.862 51.722 1.00 44.56 126 ASP A N 1
ATOM 1010 C CA . ASP A 1 126 ? 7.824 5.215 52.752 1.00 44.56 126 ASP A CA 1
ATOM 1011 C C . ASP A 1 126 ? 8.427 3.860 53.189 1.00 44.56 126 ASP A C 1
ATOM 1013 O O . ASP A 1 126 ? 7.742 2.845 53.200 1.00 44.56 126 ASP A O 1
ATOM 1017 N N . VAL A 1 127 ? 9.713 3.812 53.570 1.00 44.03 127 VAL A N 1
ATOM 1018 C CA . VAL A 1 127 ? 10.234 2.746 54.449 1.00 44.03 127 VAL A CA 1
ATOM 1019 C C . VAL A 1 127 ? 11.290 3.351 55.379 1.00 44.03 127 VAL A C 1
ATOM 1021 O O . VAL A 1 127 ? 12.387 3.707 54.953 1.00 44.03 127 VAL A O 1
ATOM 1024 N N . ASP A 1 128 ? 10.950 3.462 56.662 1.00 46.91 128 ASP A N 1
ATOM 1025 C CA . ASP A 1 128 ? 11.834 3.787 57.792 1.00 46.91 128 ASP A CA 1
ATOM 1026 C C . ASP A 1 128 ? 12.881 2.679 58.047 1.00 46.91 128 ASP A C 1
ATOM 1028 O O . ASP A 1 128 ? 12.966 2.107 59.132 1.00 46.91 128 ASP A O 1
ATOM 1032 N N . GLY A 1 129 ? 13.689 2.353 57.038 1.00 46.03 129 GLY A N 1
ATOM 1033 C CA . GLY A 1 129 ? 14.663 1.266 57.080 1.00 46.03 129 GLY A CA 1
ATOM 1034 C C . GLY A 1 129 ? 16.065 1.760 56.777 1.00 46.03 129 GLY A C 1
ATOM 1035 O O . GLY A 1 129 ? 16.578 1.617 55.669 1.00 46.03 129 GLY A O 1
ATOM 1036 N N . LYS A 1 130 ? 16.716 2.364 57.770 1.00 55.31 130 LYS A N 1
ATOM 1037 C CA . LYS A 1 130 ? 18.148 2.702 57.734 1.00 55.31 130 LYS A CA 1
ATOM 1038 C C . LYS A 1 130 ? 18.946 1.416 57.992 1.00 55.31 130 LYS A C 1
ATOM 1040 O O . LYS A 1 130 ? 19.659 1.309 58.995 1.00 55.31 130 LYS A O 1
ATOM 1045 N N . ASP A 1 131 ? 18.753 0.426 57.126 1.00 56.97 131 ASP A N 1
ATOM 1046 C CA . ASP A 1 131 ? 18.929 -0.974 57.492 1.00 56.97 131 ASP A CA 1
ATOM 1047 C C . ASP A 1 131 ? 20.151 -1.599 56.826 1.00 56.97 131 ASP A C 1
ATOM 1049 O O . ASP A 1 131 ? 20.264 -1.715 55.608 1.00 56.97 131 ASP A O 1
ATOM 1053 N N . ALA A 1 132 ? 21.064 -2.000 57.709 1.00 56.97 132 ALA A N 1
ATOM 1054 C CA . ALA A 1 132 ? 22.211 -2.877 57.512 1.00 56.97 132 ALA A CA 1
ATOM 1055 C C . ALA A 1 132 ? 23.270 -2.423 56.496 1.00 56.97 132 ALA A C 1
ATOM 1057 O O . ALA A 1 132 ? 24.379 -2.091 56.905 1.00 56.97 132 ALA A O 1
ATOM 1058 N N . ALA A 1 133 ? 22.951 -2.328 55.206 1.00 57.97 133 ALA A N 1
ATOM 1059 C CA . ALA A 1 133 ? 23.961 -2.258 54.149 1.00 57.97 133 ALA A CA 1
ATOM 1060 C C . ALA A 1 133 ? 24.852 -1.005 54.230 1.00 57.97 133 ALA A C 1
ATOM 1062 O O . ALA A 1 133 ? 26.069 -1.091 54.096 1.00 57.97 133 ALA A O 1
ATOM 1063 N N . SER A 1 134 ? 24.281 0.174 54.501 1.00 61.00 134 SER A N 1
ATOM 1064 C CA . SER A 1 134 ? 25.080 1.406 54.610 1.00 61.00 134 SER A CA 1
ATOM 1065 C C . SER A 1 134 ? 25.911 1.476 55.894 1.00 61.00 134 SER A C 1
ATOM 1067 O O . SER A 1 134 ? 26.964 2.101 55.888 1.00 61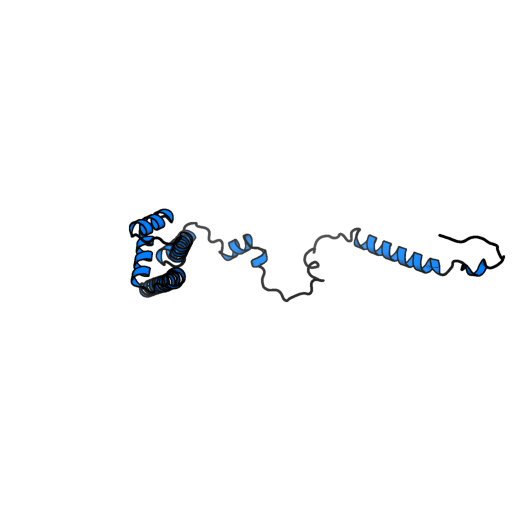.00 134 SER A O 1
ATOM 1069 N N . LYS A 1 135 ? 25.458 0.839 56.984 1.00 66.69 135 LYS A N 1
ATOM 1070 C CA . LYS A 1 135 ? 26.218 0.755 58.245 1.00 66.69 135 LYS A CA 1
ATOM 1071 C C . LYS A 1 135 ? 27.354 -0.258 58.144 1.00 66.69 135 LYS A C 1
ATOM 1073 O O . LYS A 1 135 ? 28.434 0.016 58.644 1.00 66.69 135 LYS A O 1
ATOM 1078 N N . GLU A 1 136 ? 27.129 -1.385 57.471 1.00 72.75 136 GLU A N 1
ATOM 1079 C CA . GLU A 1 136 ? 28.160 -2.401 57.224 1.00 72.75 136 GLU A CA 1
ATOM 1080 C C . GLU A 1 136 ? 29.309 -1.850 56.372 1.00 72.75 136 GLU A C 1
ATOM 1082 O O . GLU A 1 136 ? 30.475 -2.095 56.675 1.00 72.75 136 GLU A O 1
ATOM 1087 N N . VAL A 1 137 ? 28.995 -1.059 55.339 1.00 74.44 137 VAL A N 1
ATOM 1088 C CA . VAL A 1 137 ? 30.016 -0.411 54.498 1.00 74.44 137 VAL A CA 1
ATOM 1089 C C . VAL A 1 137 ? 30.836 0.614 55.291 1.00 74.44 137 VAL A C 1
ATOM 1091 O O . VAL A 1 137 ? 32.051 0.695 55.107 1.00 74.44 137 VAL A O 1
ATOM 1094 N N . ASP A 1 138 ? 30.200 1.366 56.191 1.00 79.88 138 ASP A N 1
ATOM 1095 C CA . ASP A 1 138 ? 30.877 2.368 57.026 1.00 79.88 138 ASP A CA 1
ATOM 1096 C C . ASP A 1 138 ? 31.788 1.712 58.086 1.00 79.88 138 ASP A C 1
ATOM 1098 O O . ASP A 1 138 ? 32.925 2.140 58.299 1.00 79.88 138 ASP A O 1
ATOM 1102 N N . ASP A 1 139 ? 31.343 0.598 58.679 1.00 83.19 139 ASP A N 1
ATOM 1103 C CA . ASP A 1 139 ? 32.118 -0.172 59.664 1.00 83.19 139 ASP A CA 1
ATOM 1104 C C . ASP A 1 139 ? 33.354 -0.845 59.025 1.00 83.19 139 ASP A C 1
ATOM 1106 O O . ASP A 1 139 ? 34.459 -0.809 59.578 1.00 83.19 139 ASP A O 1
ATOM 1110 N N . LEU A 1 140 ? 33.219 -1.354 57.791 1.00 81.81 140 LEU A N 1
ATOM 1111 C CA . LEU A 1 140 ? 34.340 -1.874 56.991 1.00 81.81 140 LEU A CA 1
ATOM 1112 C C . LEU A 1 140 ? 35.390 -0.797 56.668 1.00 81.81 140 LEU A C 1
ATOM 1114 O O . LEU A 1 140 ? 36.593 -1.075 56.728 1.00 81.81 140 LEU A O 1
ATOM 1118 N N . MET A 1 141 ? 34.968 0.435 56.356 1.00 82.31 141 MET A N 1
ATOM 1119 C CA . MET A 1 141 ? 35.903 1.540 56.105 1.00 82.31 141 MET A CA 1
ATOM 1120 C C . MET A 1 141 ? 36.637 1.984 57.370 1.00 82.31 141 MET A C 1
ATOM 1122 O O . MET A 1 141 ? 37.854 2.195 57.337 1.00 82.31 141 MET A O 1
ATOM 1126 N N . SER A 1 142 ? 35.930 2.047 58.499 1.00 83.94 142 SER A N 1
ATOM 1127 C CA . SER A 1 142 ? 36.524 2.356 59.802 1.00 83.94 142 SER A CA 1
ATOM 1128 C C . SER A 1 142 ? 37.593 1.328 60.203 1.00 83.94 142 SER A C 1
ATOM 1130 O O . SER A 1 142 ? 38.702 1.683 60.626 1.00 83.94 142 SER A O 1
ATOM 1132 N N . GLN A 1 143 ? 37.323 0.035 59.987 1.00 78.56 143 GLN A N 1
ATOM 1133 C CA . GLN A 1 143 ? 38.276 -1.037 60.278 1.00 78.56 143 GLN A CA 1
ATOM 1134 C C . GLN A 1 143 ? 39.553 -0.939 59.424 1.00 78.56 143 GLN A C 1
ATOM 1136 O O . GLN A 1 143 ? 40.658 -1.147 59.941 1.00 78.56 143 GLN A O 1
ATOM 1141 N N . LEU A 1 144 ? 39.437 -0.587 58.139 1.00 72.94 144 LEU A N 1
ATOM 1142 C CA . LEU A 1 144 ? 40.590 -0.423 57.249 1.00 72.94 144 LEU A CA 1
ATOM 1143 C C . LEU A 1 144 ? 41.477 0.760 57.667 1.00 72.94 144 LEU A C 1
ATOM 1145 O O . LEU A 1 144 ? 42.708 0.637 57.691 1.00 72.94 144 LEU A O 1
ATOM 1149 N N . GLU A 1 145 ? 40.873 1.883 58.059 1.00 74.00 145 GLU A N 1
ATOM 1150 C CA . GLU A 1 145 ? 41.620 3.054 58.525 1.00 74.00 145 GLU A CA 1
ATOM 1151 C C . GLU A 1 145 ? 42.374 2.765 59.840 1.00 74.00 145 GLU A C 1
ATOM 1153 O O . GLU A 1 145 ? 43.525 3.182 60.025 1.00 74.00 145 GLU A O 1
ATOM 1158 N N . GLY A 1 146 ? 41.780 1.964 60.731 1.00 71.25 146 GLY A N 1
ATOM 1159 C CA . GLY A 1 146 ? 42.428 1.494 61.958 1.00 71.25 146 GLY A CA 1
ATOM 1160 C C . GLY A 1 146 ? 43.644 0.589 61.710 1.00 71.25 146 GLY A C 1
ATOM 1161 O O . GLY A 1 146 ? 44.648 0.679 62.426 1.00 71.25 146 GLY A O 1
ATOM 1162 N N . VAL A 1 147 ? 43.604 -0.255 60.672 1.00 66.19 147 VAL A N 1
ATOM 1163 C CA . VAL A 1 147 ? 44.734 -1.122 60.285 1.00 66.19 147 VAL A CA 1
ATOM 1164 C C . VAL A 1 147 ? 45.888 -0.308 59.691 1.00 66.19 147 VAL A C 1
ATOM 1166 O O . VAL A 1 147 ? 47.051 -0.597 59.987 1.00 66.19 147 VAL A O 1
ATOM 1169 N N . ALA A 1 148 ? 45.592 0.743 58.919 1.00 59.69 148 ALA A N 1
ATOM 1170 C CA . ALA A 1 148 ? 46.609 1.642 58.372 1.00 59.69 148 ALA A CA 1
ATOM 1171 C C . ALA A 1 148 ? 47.379 2.385 59.481 1.00 59.69 148 ALA A C 1
ATOM 1173 O O . ALA A 1 148 ? 48.610 2.447 59.442 1.00 59.69 148 ALA A O 1
ATOM 1174 N N . LYS A 1 149 ? 46.685 2.855 60.528 1.00 59.75 149 LYS A N 1
ATOM 1175 C CA . LYS A 1 149 ? 47.314 3.539 61.676 1.00 59.75 149 LYS A CA 1
ATOM 1176 C C . LYS A 1 149 ? 48.173 2.602 62.545 1.00 59.75 149 LYS A C 1
ATOM 1178 O O . LYS A 1 149 ? 49.154 3.050 63.133 1.00 59.75 149 LYS A O 1
ATOM 1183 N N . LYS A 1 150 ? 47.895 1.290 62.569 1.00 58.31 150 LYS A N 1
ATOM 1184 C CA . LYS A 1 150 ? 48.669 0.287 63.338 1.00 58.31 150 LYS A CA 1
ATOM 1185 C C . LYS A 1 150 ? 50.006 -0.132 62.704 1.00 58.31 150 LYS A C 1
ATOM 1187 O O . LYS A 1 150 ? 50.827 -0.743 63.387 1.00 58.31 150 LYS A O 1
ATOM 1192 N N . LYS A 1 151 ? 50.267 0.189 61.428 1.00 54.62 151 LYS A N 1
ATOM 1193 C 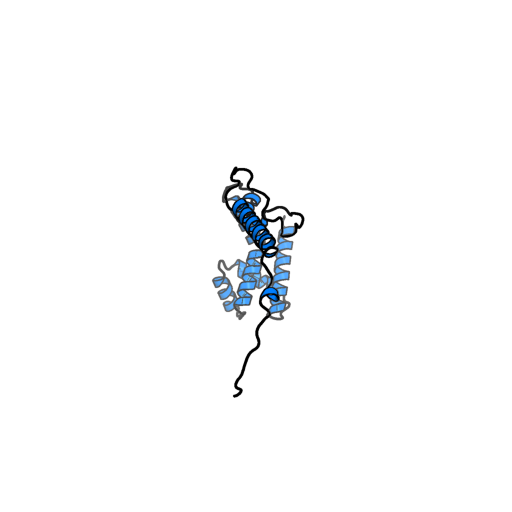CA . LYS A 1 151 ? 51.578 -0.063 60.788 1.00 54.62 151 LYS A CA 1
ATOM 1194 C C . LYS A 1 151 ? 52.661 0.951 61.176 1.00 54.62 151 LYS A C 1
ATOM 1196 O O . LYS A 1 151 ? 53.833 0.654 60.979 1.00 54.62 151 LYS A O 1
ATOM 1201 N N . ALA A 1 152 ? 52.299 2.091 61.765 1.00 57.44 152 ALA A N 1
ATOM 1202 C CA . ALA A 1 152 ? 53.253 3.126 62.167 1.00 57.44 152 ALA A CA 1
ATOM 1203 C C . ALA A 1 152 ? 53.980 2.845 63.503 1.00 57.44 152 ALA A C 1
ATOM 1205 O O . ALA A 1 152 ? 54.853 3.620 63.875 1.00 57.44 152 ALA A O 1
ATOM 1206 N N . SER A 1 153 ? 53.654 1.760 64.227 1.00 60.09 153 SER A N 1
ATOM 1207 C CA . SER A 1 153 ? 54.255 1.454 65.542 1.00 60.09 153 SER A CA 1
ATOM 1208 C C . SER A 1 153 ? 54.932 0.075 65.658 1.00 60.09 153 SER A C 1
ATOM 1210 O O . SER A 1 153 ? 55.152 -0.393 66.776 1.00 60.09 153 SER A O 1
ATOM 1212 N N . ARG A 1 154 ? 55.242 -0.619 64.550 1.00 53.31 154 ARG A N 1
ATOM 1213 C CA . ARG A 1 154 ? 56.036 -1.869 64.593 1.00 53.31 154 ARG A CA 1
ATOM 1214 C C . ARG A 1 154 ? 57.515 -1.563 64.319 1.00 53.31 154 ARG A C 1
ATOM 1216 O O . ARG A 1 154 ? 57.780 -0.842 63.359 1.00 53.31 154 ARG A O 1
ATOM 1223 N N . PRO A 1 155 ? 58.457 -2.111 65.112 1.00 58.28 155 PRO A N 1
ATOM 1224 C CA . PRO A 1 155 ? 59.888 -1.905 64.897 1.00 58.28 155 PRO A CA 1
ATOM 1225 C C . PRO A 1 155 ? 60.296 -2.403 63.504 1.00 58.28 155 PRO A C 1
ATOM 1227 O O . PRO A 1 155 ? 59.812 -3.436 63.027 1.00 58.28 155 PRO A O 1
ATOM 1230 N N . THR A 1 156 ? 61.123 -1.616 62.818 1.00 60.12 156 THR A N 1
ATOM 1231 C CA . THR A 1 156 ? 61.533 -1.833 61.427 1.00 60.12 156 THR A CA 1
ATOM 1232 C C . THR A 1 156 ? 62.670 -2.844 61.331 1.00 60.12 156 THR A C 1
ATOM 1234 O O . THR A 1 156 ? 63.560 -2.869 62.171 1.00 60.12 156 THR A O 1
ATOM 1237 N N . ALA A 1 157 ? 62.688 -3.638 60.255 1.00 53.59 157 ALA A N 1
ATOM 1238 C CA . ALA A 1 157 ? 63.665 -4.708 60.003 1.00 53.59 157 ALA A CA 1
ATOM 1239 C C . ALA A 1 157 ? 65.151 -4.270 59.928 1.00 53.59 157 ALA A C 1
ATOM 1241 O O . ALA A 1 157 ? 66.018 -5.111 59.715 1.00 53.59 157 ALA A O 1
ATOM 1242 N N . ALA A 1 158 ? 65.452 -2.981 60.114 1.00 58.00 158 ALA A N 1
ATOM 1243 C CA . ALA A 1 158 ? 66.809 -2.463 60.266 1.00 58.00 158 ALA A CA 1
ATOM 1244 C C . ALA A 1 158 ? 67.451 -2.835 61.622 1.00 58.00 158 ALA A C 1
ATOM 1246 O O . ALA A 1 158 ? 68.672 -2.841 61.717 1.00 58.00 158 ALA A O 1
ATOM 1247 N N . ASP A 1 159 ? 66.654 -3.219 62.629 1.00 56.75 159 ASP A N 1
ATOM 1248 C CA . ASP A 1 159 ? 67.138 -3.608 63.968 1.00 56.75 159 ASP A CA 1
ATOM 1249 C C . ASP A 1 159 ? 67.694 -5.050 64.041 1.00 56.75 159 ASP A C 1
ATOM 1251 O O . ASP A 1 159 ? 68.171 -5.480 65.086 1.00 56.75 159 ASP A O 1
ATOM 1255 N N . PHE A 1 160 ? 67.641 -5.817 62.943 1.00 52.62 160 PHE A N 1
ATOM 1256 C CA . PHE A 1 160 ? 68.116 -7.212 62.869 1.00 52.62 160 PHE A CA 1
ATOM 1257 C C . PHE A 1 160 ? 69.441 -7.380 62.094 1.00 52.62 160 PHE A C 1
ATOM 1259 O O . PHE A 1 160 ? 69.839 -8.503 6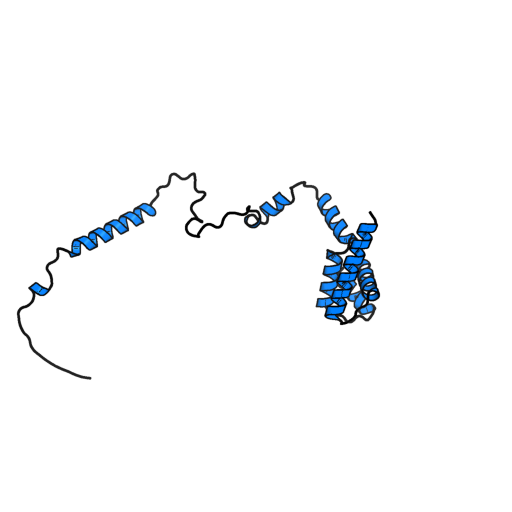1.779 1.00 52.62 160 PHE A O 1
ATOM 1266 N N . ILE A 1 161 ? 70.135 -6.283 61.771 1.00 56.03 161 ILE A N 1
ATOM 1267 C CA . ILE A 1 161 ? 71.435 -6.305 61.083 1.00 56.03 161 ILE A CA 1
ATOM 1268 C C . ILE A 1 161 ? 72.548 -6.552 62.110 1.00 56.03 161 ILE A C 1
ATOM 1270 O O . ILE A 1 161 ? 73.112 -5.601 62.633 1.00 56.03 161 ILE A O 1
ATOM 1274 N N . GLU A 1 162 ? 72.871 -7.819 62.387 1.00 45.12 162 GLU A N 1
ATOM 1275 C CA . GLU A 1 162 ? 74.244 -8.263 62.692 1.00 45.12 162 GLU A CA 1
ATOM 1276 C C . GLU A 1 162 ? 74.332 -9.796 62.783 1.00 45.12 162 GLU A C 1
ATOM 1278 O O . GLU A 1 162 ? 73.874 -10.416 63.741 1.00 45.12 162 GLU A O 1
ATOM 1283 N N . THR A 1 163 ? 74.901 -10.421 61.748 1.00 41.22 163 THR A N 1
ATOM 1284 C CA . THR A 1 163 ? 76.035 -11.373 61.795 1.00 41.22 163 THR A CA 1
ATOM 1285 C C . THR A 1 163 ? 76.157 -12.093 60.442 1.00 41.22 163 THR A C 1
ATOM 1287 O O . THR A 1 163 ? 75.193 -12.606 59.880 1.00 41.22 163 THR A O 1
ATOM 1290 N N . GLU A 1 164 ? 77.361 -12.034 59.881 1.00 42.22 164 GLU A N 1
ATOM 1291 C CA . GLU A 1 164 ? 77.749 -12.418 58.516 1.00 42.22 164 GLU A CA 1
ATOM 1292 C C . GLU A 1 164 ? 77.877 -13.956 58.270 1.00 42.22 164 GLU A C 1
ATOM 1294 O O . GLU A 1 164 ? 77.746 -14.738 59.210 1.00 42.22 164 GLU A O 1
ATOM 1299 N N . PRO A 1 165 ? 78.086 -14.410 57.005 1.00 55.06 165 PRO A N 1
ATOM 1300 C CA . PRO A 1 165 ? 77.492 -15.612 56.385 1.00 55.06 165 PRO A CA 1
ATOM 1301 C C . PRO A 1 165 ? 78.473 -16.821 56.363 1.00 55.06 165 PRO A C 1
ATOM 1303 O O . PRO A 1 165 ? 79.519 -16.715 57.004 1.00 55.06 165 PRO A O 1
ATOM 1306 N N . PRO A 1 166 ? 78.244 -17.970 55.651 1.00 45.16 166 PRO A N 1
ATOM 1307 C CA . PRO A 1 166 ? 78.524 -18.011 54.196 1.00 45.16 166 PRO A C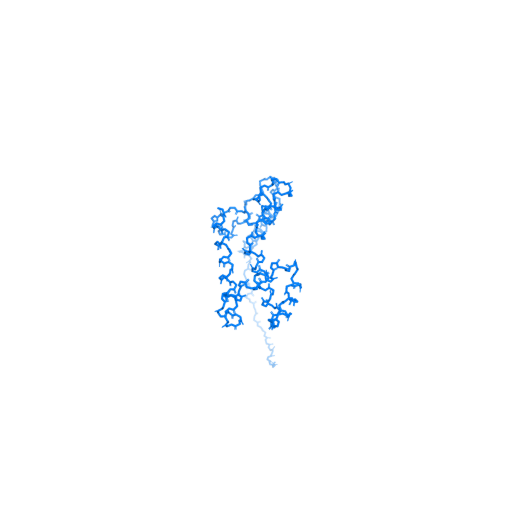A 1
ATOM 1308 C C . PRO A 1 166 ? 77.892 -19.153 53.323 1.00 45.16 166 PRO A C 1
ATOM 1310 O O . PRO A 1 166 ? 77.715 -20.297 53.729 1.00 45.16 166 PRO A O 1
ATOM 1313 N N . SER A 1 167 ? 77.845 -18.877 52.010 1.00 49.38 167 SER A N 1
ATOM 1314 C CA . SER A 1 167 ? 78.216 -19.741 50.853 1.00 49.38 167 SER A CA 1
ATOM 1315 C C . SER A 1 167 ? 77.324 -20.836 50.206 1.00 49.38 167 SER A C 1
ATOM 1317 O O . SER A 1 167 ? 76.959 -21.825 50.830 1.00 49.38 167 SER A O 1
ATOM 1319 N N . LYS A 1 168 ? 77.349 -20.760 48.848 1.00 48.06 168 LYS A N 1
ATOM 1320 C CA . LYS A 1 168 ? 77.317 -21.814 47.782 1.00 48.06 168 LYS A CA 1
ATOM 1321 C C . LYS A 1 168 ? 75.915 -22.278 47.318 1.00 48.06 168 LYS A C 1
ATOM 1323 O O . LYS A 1 168 ? 75.056 -22.499 48.145 1.00 48.06 168 LYS A O 1
ATOM 1328 N N . ARG A 1 169 ? 75.611 -22.534 46.032 1.00 46.22 169 ARG A N 1
ATOM 1329 C CA . ARG A 1 169 ? 76.350 -22.530 44.748 1.00 46.22 169 ARG A CA 1
ATOM 1330 C C . ARG A 1 169 ? 75.330 -22.616 43.576 1.00 46.22 169 ARG A C 1
ATOM 1332 O O . ARG A 1 169 ? 74.500 -23.507 43.583 1.00 46.22 169 ARG A O 1
ATOM 1339 N N . TRP A 1 170 ? 75.449 -21.689 42.623 1.00 46.62 170 TRP A N 1
ATOM 1340 C CA . TRP A 1 170 ? 75.241 -21.698 41.157 1.00 46.62 170 TRP A CA 1
ATOM 1341 C C . TRP A 1 170 ? 74.590 -22.873 40.371 1.00 46.62 170 TRP A C 1
ATOM 1343 O O . TRP A 1 170 ? 75.000 -24.017 40.551 1.00 46.62 170 TRP A O 1
ATOM 1353 N N . LEU A 1 171 ? 73.833 -22.463 39.322 1.00 41.56 171 LEU A N 1
ATOM 1354 C CA . LEU A 1 171 ? 73.595 -23.061 37.973 1.00 41.56 171 LEU A CA 1
ATOM 1355 C C . LEU A 1 171 ? 72.720 -24.342 37.919 1.00 41.56 171 LEU A C 1
ATOM 1357 O O . LEU A 1 171 ? 72.886 -25.225 38.749 1.00 41.56 171 LEU A O 1
ATOM 1361 N N . TRP A 1 172 ? 71.779 -24.544 36.986 1.00 44.81 172 TRP A N 1
ATOM 1362 C CA . TRP A 1 172 ? 71.604 -24.109 35.585 1.00 44.81 172 TRP A CA 1
ATOM 1363 C C . TRP A 1 172 ? 70.235 -23.468 35.327 1.00 44.81 172 TRP A C 1
ATOM 1365 O O . TRP A 1 172 ? 69.255 -23.910 35.965 1.00 44.81 172 TRP A O 1
#

Sequence (172 aa):
MDDIYQFELLSLTSTVAKEILNNAGINDKTLAEFIINLHEQSKTQDAFKQKLKDVGADFPESFVENLDRLILSLHPKYKRKKAKKAKKDGQPVDESDTKRRMFPGLSLPDQEWQPSNEFGKGNDKDVDGKDAASKEVDDLMSQLEGVAKKKASRPTAADFIETEPPSKRWLW

InterPro domains:
  IPR049588 DHX8, GH2-like domain [cd21691] (7-74)

Organism: Thanatephorus cucumeris (strain AG1-IB / isolate 7/3/14) (NCBI:txid1108050)

Radius of gyration: 38.83 Å; chains: 1; bounding box: 97×41×82 Å

Secondary structure (DSSP, 8-state):
-HHHHHHHHHHHHHHHHHHHHHHH----HHHHHHHHHHHHT-SSHHHHHHHHHHTT----HHHHHHHHHHHHHH-HHHHHHHHHHHTTS-----HHHHHHHH-TTTTSPP-PPPPTTSTTSSS--S-----SHHHHHHHHHHHHHHHHHHGGGSPPGGGG------------

pLDDT: mean 75.75, std 17.36, range [41.22, 95.81]

Foldseek 3Di:
DVVVLVVLVVVLLVVQQVLCCVQVVDNDSVVSVVLLVLLVPDPDLVSSVVSCVVVVNPDDPVSSVVNNVSSCVRNPVNVVVVVVVVVVVDDPPPVLNVCCVVCVPVNDPDDDDDPPPCVPPPDDPPDPDPDDDVVVVVVVVVVVVVVVVVVVPDDDPVVVDDDDDDYDDDDD